Protein AF-A0A1M7MLN8-F1 (afdb_monomer_lite)

InterPro domains:
  IPR002611 IstB-like ATP-binding domain [PF01695] (27-86)

Structure (mmCIF, N/CA/C/O backbone):
data_AF-A0A1M7MLN8-F1
#
_entry.id   AF-A0A1M7MLN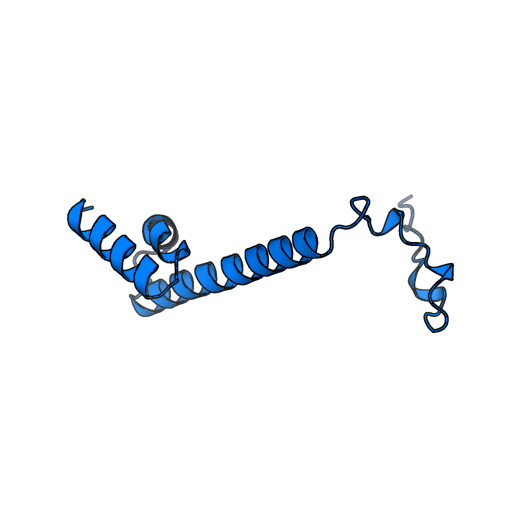8-F1
#
loop_
_atom_site.group_PDB
_atom_site.id
_atom_site.type_symbol
_atom_site.label_atom_id
_atom_site.label_alt_id
_atom_site.label_comp_id
_atom_site.label_asym_id
_atom_site.label_entity_id
_atom_site.label_seq_id
_atom_site.pdbx_PDB_ins_code
_atom_site.Cartn_x
_atom_site.Cartn_y
_atom_site.Cartn_z
_atom_site.occupancy
_atom_site.B_iso_or_equiv
_atom_site.auth_seq_id
_atom_site.auth_comp_id
_atom_site.auth_asym_id
_atom_site.auth_atom_id
_atom_site.pdbx_PDB_model_num
ATOM 1 N N . MET A 1 1 ? -12.754 12.414 6.562 1.00 58.84 1 MET A N 1
ATOM 2 C CA . MET A 1 1 ? -11.475 11.999 7.183 1.00 58.84 1 MET A CA 1
ATOM 3 C C . MET A 1 1 ? -10.612 13.226 7.399 1.00 58.84 1 MET A C 1
ATOM 5 O O . MET A 1 1 ? -10.543 14.053 6.498 1.00 58.84 1 MET A O 1
ATOM 9 N N . ASN A 1 2 ? -10.002 13.372 8.576 1.00 80.44 2 ASN A N 1
ATOM 10 C CA . ASN A 1 2 ? -9.217 14.561 8.909 1.00 80.44 2 ASN A CA 1
ATOM 11 C C . ASN A 1 2 ? -7.942 14.617 8.055 1.00 80.44 2 ASN A C 1
ATOM 13 O O . ASN A 1 2 ? -7.129 13.697 8.102 1.00 80.44 2 ASN A O 1
ATOM 17 N N . SER A 1 3 ? -7.762 15.705 7.299 1.00 87.38 3 SER A N 1
ATOM 18 C CA . SER A 1 3 ? -6.598 15.945 6.423 1.00 87.38 3 SER A CA 1
ATOM 19 C C . SER A 1 3 ? -5.257 15.702 7.138 1.00 87.38 3 SER A C 1
ATOM 21 O O . SER A 1 3 ? -4.357 15.068 6.593 1.00 87.38 3 SER A O 1
ATOM 23 N N . VAL A 1 4 ? -5.177 16.093 8.415 1.00 94.06 4 VAL A N 1
ATOM 24 C CA . VAL A 1 4 ? -3.996 15.900 9.269 1.00 94.06 4 VAL A CA 1
ATOM 25 C C . VAL A 1 4 ? -3.640 14.420 9.435 1.00 94.06 4 VAL A C 1
ATOM 27 O O . VAL A 1 4 ? -2.488 14.050 9.240 1.00 94.06 4 VAL A O 1
ATOM 30 N N . GLN A 1 5 ? -4.617 13.553 9.724 1.00 91.44 5 GLN A N 1
ATOM 31 C CA . GLN A 1 5 ? -4.372 12.118 9.932 1.00 91.44 5 GLN A CA 1
ATOM 32 C C . GLN A 1 5 ? -3.798 11.460 8.674 1.00 91.44 5 GLN A C 1
ATOM 34 O O . GLN A 1 5 ? -2.873 10.655 8.761 1.00 91.44 5 GLN A O 1
ATOM 39 N N . LYS A 1 6 ? -4.307 11.841 7.497 1.00 92.69 6 LYS A N 1
ATOM 40 C CA . LYS A 1 6 ? -3.837 11.311 6.214 1.00 92.69 6 LYS A CA 1
ATOM 41 C C . LYS A 1 6 ? -2.382 11.691 5.935 1.00 92.69 6 LYS A C 1
ATOM 43 O O . LYS A 1 6 ? -1.599 10.839 5.516 1.00 92.69 6 LYS A O 1
ATOM 48 N N . GLU A 1 7 ? -2.002 12.937 6.208 1.00 95.44 7 GLU A N 1
ATOM 49 C CA . GLU A 1 7 ? -0.611 13.381 6.055 1.00 95.44 7 GLU A CA 1
ATOM 50 C C . GLU A 1 7 ? 0.320 12.737 7.095 1.00 95.44 7 GLU A C 1
ATOM 52 O O . GLU A 1 7 ? 1.432 12.334 6.750 1.00 95.44 7 GLU A O 1
ATOM 57 N N . THR A 1 8 ? -0.136 12.539 8.336 1.00 95.75 8 THR A N 1
ATOM 58 C CA . THR A 1 8 ? 0.621 11.801 9.361 1.00 95.75 8 THR A CA 1
ATOM 59 C C . THR A 1 8 ? 0.881 10.354 8.939 1.00 95.75 8 THR A C 1
ATOM 61 O O . THR A 1 8 ? 2.023 9.894 8.989 1.00 95.75 8 THR A O 1
ATOM 64 N N . ILE A 1 9 ? -0.147 9.647 8.455 1.00 94.88 9 ILE A N 1
ATOM 65 C CA . ILE A 1 9 ? -0.006 8.277 7.937 1.00 94.88 9 ILE A CA 1
ATOM 66 C C . ILE A 1 9 ? 1.009 8.252 6.795 1.00 94.88 9 ILE A C 1
ATOM 68 O O . ILE A 1 9 ? 1.893 7.400 6.776 1.00 94.88 9 ILE A O 1
ATOM 72 N N . LYS A 1 10 ? 0.939 9.216 5.876 1.00 95.56 10 LYS A N 1
ATOM 73 C CA . LYS A 1 10 ? 1.855 9.310 4.738 1.00 95.56 10 LYS A CA 1
ATOM 74 C C . LYS A 1 10 ? 3.299 9.570 5.140 1.00 95.56 10 LYS A C 1
ATOM 76 O O . LYS A 1 10 ? 4.213 8.973 4.562 1.00 95.56 10 LYS A O 1
ATOM 81 N N . LEU A 1 11 ? 3.517 10.421 6.139 1.00 96.75 11 LEU A N 1
ATOM 82 C CA . LEU A 1 11 ? 4.836 10.658 6.712 1.00 96.75 11 LEU A CA 1
ATOM 83 C C . LEU A 1 11 ? 5.422 9.365 7.295 1.00 96.75 11 LEU A C 1
ATOM 85 O O . LEU A 1 11 ? 6.544 8.991 6.945 1.00 96.75 11 LEU A O 1
ATOM 89 N N . TYR A 1 12 ? 4.657 8.654 8.125 1.00 96.94 12 TYR A N 1
ATOM 90 C CA . TYR A 1 12 ? 5.113 7.406 8.742 1.00 96.94 12 TYR A CA 1
ATOM 91 C C . TYR A 1 12 ? 5.298 6.282 7.727 1.00 96.94 12 TYR A C 1
ATOM 93 O O . TYR A 1 12 ? 6.323 5.601 7.749 1.00 96.94 12 TYR A O 1
ATOM 101 N N . ALA A 1 13 ? 4.382 6.138 6.770 1.00 96.56 13 ALA A N 1
ATOM 102 C CA . ALA A 1 13 ? 4.500 5.178 5.679 1.00 96.56 13 ALA A CA 1
ATOM 103 C C . ALA A 1 13 ? 5.795 5.390 4.882 1.00 96.56 13 ALA A C 1
ATOM 105 O O . ALA A 1 13 ? 6.476 4.429 4.519 1.00 96.56 13 ALA A O 1
ATOM 106 N N . LYS A 1 14 ? 6.192 6.650 4.659 1.00 96.06 14 LYS A N 1
ATOM 107 C CA . LYS A 1 14 ? 7.468 6.987 4.017 1.00 96.06 14 LYS A CA 1
ATOM 108 C C . LYS A 1 14 ? 8.672 6.583 4.874 1.00 96.06 14 LYS A C 1
ATOM 110 O O . LYS A 1 14 ? 9.609 5.997 4.336 1.00 96.06 14 LYS A O 1
ATOM 115 N N . GLN A 1 15 ? 8.654 6.867 6.178 1.00 97.12 15 GLN A N 1
ATOM 116 C CA . GLN A 1 15 ? 9.747 6.517 7.100 1.00 97.12 15 GLN A CA 1
ATOM 117 C C . GLN A 1 15 ? 9.930 4.998 7.236 1.00 97.12 15 GLN A C 1
ATOM 119 O O . GLN A 1 15 ? 11.051 4.501 7.160 1.00 97.12 15 GLN A O 1
ATOM 124 N N . LEU A 1 16 ? 8.825 4.258 7.340 1.00 96.75 16 LEU A N 1
ATOM 125 C CA . LEU A 1 16 ? 8.795 2.793 7.408 1.00 96.75 16 LEU A CA 1
ATOM 126 C C . LEU A 1 16 ? 9.003 2.113 6.044 1.00 96.75 16 LEU A C 1
ATOM 128 O O . LEU A 1 16 ? 9.109 0.891 5.965 1.00 96.75 16 LEU A O 1
ATOM 132 N N . ARG A 1 17 ? 9.079 2.895 4.959 1.00 95.06 17 ARG A N 1
ATOM 133 C CA . ARG A 1 17 ? 9.192 2.415 3.574 1.00 95.06 17 ARG A CA 1
ATOM 134 C C . ARG A 1 17 ? 8.038 1.500 3.157 1.00 95.06 17 ARG A C 1
ATOM 136 O O . ARG A 1 17 ? 8.275 0.576 2.388 1.00 95.06 17 ARG A O 1
ATOM 143 N N . VAL A 1 18 ? 6.818 1.760 3.625 1.00 96.06 18 VAL A N 1
ATOM 144 C CA . VAL A 1 18 ? 5.578 1.043 3.266 1.00 96.06 18 VAL A CA 1
ATOM 145 C C . VAL A 1 18 ? 4.644 1.942 2.442 1.00 96.06 18 VAL A C 1
ATOM 147 O O . VAL A 1 18 ? 3.585 2.356 2.907 1.00 96.06 18 VAL A O 1
ATOM 150 N N . PRO A 1 19 ? 5.031 2.337 1.215 1.00 92.50 19 PRO A N 1
ATOM 151 C CA . PRO A 1 19 ? 4.325 3.373 0.461 1.00 92.50 19 PRO A CA 1
ATOM 152 C C . PRO A 1 19 ? 2.873 3.011 0.108 1.00 92.50 19 PRO A C 1
ATOM 154 O O . PRO A 1 19 ? 2.076 3.924 -0.126 1.00 92.50 19 PRO A O 1
ATOM 157 N N . THR A 1 20 ? 2.505 1.724 0.087 1.00 95.00 20 THR A N 1
ATOM 158 C CA . THR A 1 20 ? 1.141 1.274 -0.248 1.00 95.00 20 THR A CA 1
ATOM 159 C C . THR A 1 20 ? 0.157 1.550 0.883 1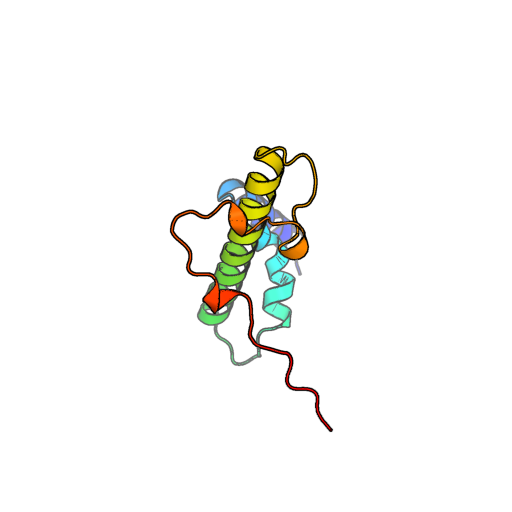.00 95.00 20 THR A C 1
ATOM 161 O O . THR A 1 20 ? -1.035 1.694 0.616 1.00 95.00 20 THR A O 1
ATOM 164 N N . PHE A 1 21 ? 0.637 1.738 2.120 1.00 95.25 21 PHE A N 1
ATOM 165 C CA . PHE A 1 21 ? -0.207 2.071 3.276 1.00 95.25 21 PHE A CA 1
ATOM 166 C C . PHE A 1 21 ? -0.955 3.397 3.087 1.00 95.25 21 PHE A C 1
ATOM 168 O O . PHE A 1 21 ? -2.013 3.589 3.671 1.00 95.25 21 PHE A O 1
ATOM 175 N N . ASN A 1 22 ? -0.486 4.280 2.199 1.00 94.19 22 ASN A N 1
ATOM 176 C CA . ASN A 1 22 ? -1.203 5.498 1.801 1.00 94.19 22 ASN A CA 1
ATOM 177 C C . ASN A 1 22 ? -2.585 5.231 1.182 1.00 94.19 22 ASN A C 1
ATOM 179 O O . ASN A 1 22 ? -3.414 6.136 1.114 1.00 94.19 22 ASN A O 1
ATOM 183 N N . ASN A 1 23 ? -2.828 4.002 0.723 1.00 92.88 23 ASN A N 1
ATOM 184 C CA . ASN A 1 23 ? -4.078 3.569 0.112 1.00 92.88 23 ASN A CA 1
ATOM 185 C C . ASN A 1 23 ? -5.013 2.849 1.101 1.00 92.88 23 ASN A C 1
ATOM 187 O O . ASN A 1 23 ? -5.926 2.156 0.652 1.00 92.88 23 ASN A O 1
ATOM 191 N N . TYR A 1 24 ? -4.819 3.019 2.416 1.00 93.50 24 TYR A N 1
ATOM 192 C CA . TYR A 1 24 ? -5.646 2.407 3.467 1.00 93.50 24 TYR A CA 1
ATOM 193 C C . TYR A 1 24 ? -7.152 2.689 3.301 1.00 93.50 24 TYR A C 1
ATOM 195 O O . TYR A 1 24 ? -7.979 1.846 3.636 1.00 93.50 24 TYR A O 1
ATOM 203 N N . ASP A 1 25 ? -7.508 3.831 2.700 1.00 92.44 25 ASP A N 1
ATOM 204 C CA . ASP A 1 25 ? -8.884 4.192 2.335 1.00 92.44 25 ASP A CA 1
ATOM 205 C C . ASP A 1 25 ? -9.570 3.104 1.492 1.00 92.44 25 ASP A C 1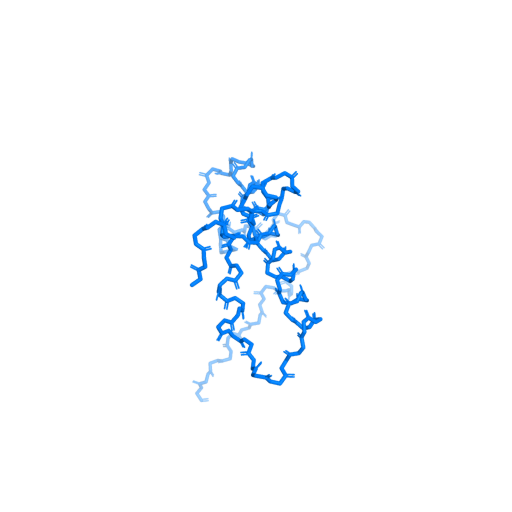
ATOM 207 O O . ASP A 1 25 ? -10.777 2.894 1.603 1.00 92.44 25 ASP A O 1
ATOM 211 N N . LYS A 1 26 ? -8.814 2.410 0.630 1.00 92.38 26 LYS A N 1
ATOM 212 C CA . LYS A 1 26 ? -9.341 1.308 -0.182 1.00 92.38 26 LYS A CA 1
ATOM 213 C C . LYS A 1 26 ? -9.667 0.109 0.694 1.00 92.38 26 LYS A C 1
ATOM 215 O O . LYS A 1 26 ? -10.732 -0.458 0.520 1.00 92.38 26 LYS A O 1
ATOM 220 N N . VAL A 1 27 ? -8.798 -0.231 1.642 1.00 92.50 27 VAL A N 1
ATOM 221 C CA . VAL A 1 27 ? -9.001 -1.353 2.569 1.00 92.50 27 VAL A CA 1
ATOM 222 C C . VAL A 1 27 ? -10.257 -1.120 3.410 1.00 92.50 27 VAL A C 1
ATOM 224 O O . VAL A 1 27 ? -11.128 -1.978 3.438 1.00 92.50 27 VAL A O 1
ATOM 227 N N . ILE A 1 28 ? -10.430 0.086 3.964 1.00 91.44 28 ILE A N 1
ATOM 228 C CA . ILE A 1 28 ? -11.624 0.453 4.751 1.00 91.44 28 ILE A CA 1
ATOM 229 C C . ILE A 1 28 ? -12.923 0.259 3.957 1.00 91.44 28 ILE A C 1
ATOM 231 O O . ILE A 1 28 ? -13.916 -0.181 4.517 1.00 91.44 28 ILE A O 1
ATOM 235 N N . ARG A 1 29 ? -12.931 0.563 2.652 1.00 91.62 29 ARG A N 1
ATOM 236 C CA . ARG A 1 29 ? -14.128 0.391 1.805 1.00 91.62 29 ARG A CA 1
ATOM 237 C C . ARG A 1 29 ? -14.492 -1.068 1.530 1.00 91.62 29 ARG A C 1
ATOM 239 O O . ARG A 1 29 ? -15.625 -1.314 1.140 1.00 91.62 29 ARG A O 1
ATOM 246 N N . HIS A 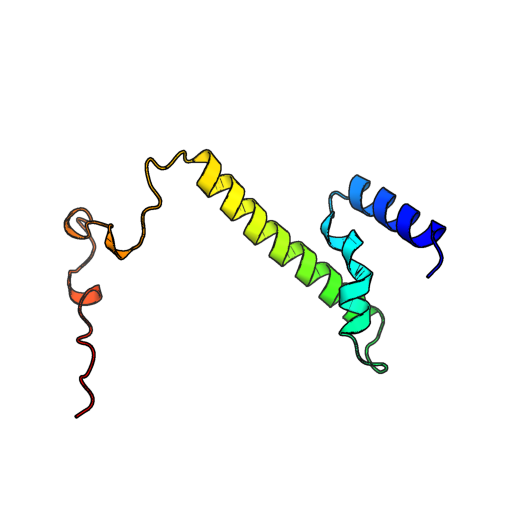1 30 ? -13.536 -1.989 1.642 1.00 89.00 30 HIS A N 1
ATOM 247 C CA . HIS A 1 30 ? -13.757 -3.415 1.381 1.00 89.00 30 HIS A CA 1
ATOM 248 C C . HIS A 1 30 ? -14.044 -4.210 2.660 1.00 89.00 30 HIS A C 1
ATOM 250 O O . HIS A 1 30 ? -14.471 -5.355 2.553 1.00 89.00 30 HIS A O 1
ATOM 256 N N . LEU A 1 31 ? -13.811 -3.629 3.842 1.00 89.38 31 LEU A N 1
ATOM 257 C CA . LEU A 1 31 ? -14.139 -4.266 5.114 1.00 89.38 31 LEU A CA 1
ATOM 258 C C . LEU A 1 31 ? -15.633 -4.155 5.427 1.00 89.38 31 LEU A C 1
ATOM 260 O O . LEU A 1 31 ? -16.270 -3.132 5.163 1.00 89.38 31 LEU A O 1
ATOM 264 N N . SER A 1 32 ? -16.163 -5.211 6.033 1.00 87.62 32 SER A N 1
ATOM 265 C CA . SER A 1 32 ? -17.516 -5.256 6.583 1.00 87.62 32 SER A CA 1
ATOM 266 C C . SER A 1 32 ? -17.563 -4.564 7.946 1.00 87.62 32 SER A C 1
ATOM 268 O O . SER A 1 32 ? -16.542 -4.400 8.611 1.00 87.62 32 SER A O 1
ATOM 270 N N . ALA A 1 33 ? -18.758 -4.179 8.399 1.00 81.69 33 ALA A N 1
ATOM 271 C CA . ALA A 1 33 ? -18.931 -3.561 9.718 1.00 81.69 33 ALA A CA 1
ATOM 272 C C . ALA A 1 33 ? -18.554 -4.500 10.885 1.00 81.69 33 ALA A C 1
ATOM 274 O O . ALA A 1 33 ? -18.204 -4.017 11.959 1.00 81.69 33 ALA A O 1
ATOM 275 N N . ASP A 1 34 ? -18.600 -5.814 10.650 1.00 86.94 34 ASP A N 1
ATOM 276 C CA . ASP A 1 34 ? -18.254 -6.850 11.629 1.00 86.94 34 ASP A CA 1
ATOM 277 C C . ASP A 1 34 ? -16.747 -7.166 11.671 1.00 86.94 34 ASP A C 1
ATOM 279 O O . ASP A 1 34 ? -16.284 -7.869 12.571 1.00 86.94 34 ASP A O 1
ATOM 283 N N . ASP A 1 35 ? -15.961 -6.654 10.717 1.00 87.31 35 ASP A N 1
ATOM 284 C CA . ASP A 1 35 ? -14.524 -6.908 10.664 1.00 87.31 35 ASP A CA 1
ATOM 285 C C . ASP A 1 35 ? -13.788 -6.067 11.717 1.00 87.31 35 ASP A C 1
ATOM 287 O O . ASP A 1 35 ? -13.843 -4.835 11.735 1.00 87.31 35 ASP A O 1
ATOM 291 N N . GLY A 1 36 ? -13.051 -6.741 12.601 1.00 92.31 36 GLY A N 1
ATOM 292 C CA . GLY A 1 36 ? -12.252 -6.086 13.634 1.00 92.31 36 GLY A CA 1
ATOM 293 C C . GLY A 1 36 ? -11.006 -5.368 13.095 1.00 92.31 36 GLY A C 1
ATOM 294 O O . GLY A 1 36 ? -10.574 -5.545 11.953 1.00 92.31 36 GLY A O 1
ATOM 295 N N . TYR A 1 37 ? -10.346 -4.601 13.969 1.00 92.75 37 TYR A N 1
ATOM 296 C CA . TYR A 1 37 ? -9.095 -3.901 13.639 1.00 92.75 37 TYR A CA 1
ATOM 297 C C . TYR A 1 37 ? -7.954 -4.842 13.217 1.00 92.75 37 TYR A C 1
ATOM 299 O O . TYR A 1 37 ? -7.086 -4.450 12.436 1.00 92.75 37 TYR A O 1
ATOM 307 N N . GLU A 1 38 ? -7.959 -6.084 13.702 1.00 94.19 38 GLU A N 1
ATOM 308 C CA . GLU A 1 38 ? -6.998 -7.117 13.305 1.00 94.19 38 GLU A CA 1
ATOM 309 C C . GLU A 1 38 ? -7.146 -7.470 11.823 1.00 94.19 38 GLU A C 1
ATOM 311 O O . GLU A 1 38 ? -6.158 -7.494 11.089 1.00 94.19 38 GLU A O 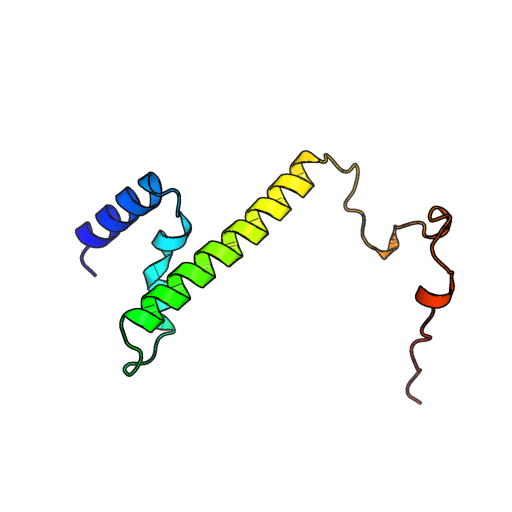1
ATOM 316 N N . GLN A 1 39 ? -8.385 -7.649 11.357 1.00 94.06 39 GLN A N 1
ATOM 317 C CA . GLN A 1 39 ? -8.683 -7.950 9.959 1.00 94.06 39 GLN A CA 1
ATOM 318 C C . GLN A 1 39 ? -8.291 -6.783 9.045 1.00 94.06 39 GLN A C 1
ATOM 320 O O . GLN A 1 39 ? -7.686 -6.989 7.992 1.00 94.06 39 GLN A O 1
ATOM 325 N N . PHE A 1 40 ? -8.542 -5.547 9.487 1.00 94.38 40 PHE A N 1
ATOM 326 C CA . PHE A 1 40 ? -8.077 -4.346 8.790 1.00 94.38 40 PHE A CA 1
ATOM 327 C C . PHE A 1 40 ? -6.554 -4.346 8.611 1.00 94.38 40 PHE A C 1
ATOM 329 O O . PHE A 1 40 ? -6.053 -4.116 7.507 1.00 94.38 40 PHE A O 1
ATOM 336 N N . LEU A 1 41 ? -5.813 -4.615 9.691 1.00 95.00 41 LEU A N 1
ATOM 337 C CA . LEU A 1 41 ? -4.354 -4.623 9.657 1.00 95.00 41 LEU A CA 1
ATOM 338 C C . LEU A 1 41 ? -3.821 -5.735 8.744 1.00 95.00 41 LEU A C 1
ATOM 340 O O . LEU A 1 41 ? -2.896 -5.491 7.967 1.00 95.00 41 LEU A O 1
ATOM 344 N N . ILE A 1 42 ? -4.429 -6.925 8.789 1.00 95.62 42 ILE A N 1
ATOM 345 C CA . ILE A 1 42 ? -4.079 -8.058 7.924 1.00 95.62 42 ILE A CA 1
ATOM 346 C C . ILE A 1 42 ? -4.237 -7.683 6.449 1.00 95.62 42 ILE A C 1
ATOM 348 O O . ILE A 1 42 ? -3.302 -7.876 5.670 1.00 95.62 42 ILE A O 1
ATOM 352 N N . GLU A 1 43 ? -5.380 -7.120 6.054 1.00 95.00 43 GLU A N 1
ATOM 353 C CA . GLU A 1 43 ? -5.622 -6.748 4.656 1.00 95.00 43 GLU A CA 1
ATOM 354 C C . GLU A 1 43 ? -4.693 -5.623 4.182 1.00 95.00 43 GLU A C 1
ATOM 356 O O . GLU A 1 43 ? -4.145 -5.683 3.076 1.00 95.00 43 GLU A O 1
ATOM 361 N N . LEU A 1 44 ? -4.406 -4.647 5.047 1.00 95.56 44 LEU A N 1
ATOM 362 C CA . LEU A 1 44 ? -3.446 -3.587 4.744 1.00 95.56 44 LEU A CA 1
ATOM 363 C C . LEU A 1 44 ? -2.029 -4.142 4.511 1.00 95.56 44 LEU A C 1
ATOM 365 O O . LEU A 1 44 ? -1.349 -3.751 3.556 1.00 95.56 44 LEU A O 1
ATOM 369 N N . MET A 1 45 ? -1.588 -5.087 5.348 1.00 96.00 45 MET A N 1
ATOM 370 C CA . MET A 1 45 ? -0.284 -5.740 5.206 1.00 96.00 45 MET A CA 1
ATOM 371 C C . MET A 1 45 ? -0.218 -6.636 3.964 1.00 96.00 45 MET A C 1
ATOM 373 O O . MET A 1 45 ? 0.784 -6.602 3.244 1.00 96.00 45 MET A O 1
ATOM 377 N N . LYS A 1 46 ? -1.280 -7.399 3.667 1.00 95.81 46 LYS A N 1
ATOM 378 C CA . LYS A 1 46 ? -1.373 -8.216 2.446 1.00 95.81 46 LYS A CA 1
ATOM 379 C C . LYS A 1 46 ? -1.221 -7.364 1.190 1.00 95.81 46 LYS A C 1
ATOM 381 O O . LYS A 1 46 ? -0.457 -7.731 0.295 1.00 95.81 46 LYS A O 1
ATOM 386 N N . GLN A 1 47 ? -1.894 -6.215 1.134 1.00 95.56 47 GLN A N 1
ATOM 387 C CA . GLN A 1 47 ? -1.818 -5.314 -0.013 1.00 95.56 47 GLN A CA 1
ATOM 388 C C . GLN A 1 47 ? -0.387 -4.797 -0.247 1.00 95.56 47 GLN A C 1
ATOM 390 O O . GLN A 1 47 ? 0.099 -4.804 -1.378 1.00 95.56 47 GLN A O 1
ATOM 395 N N . GLU A 1 48 ? 0.316 -4.387 0.811 1.00 95.88 48 GLU A N 1
ATOM 396 C CA . GLU A 1 48 ? 1.714 -3.942 0.718 1.00 95.88 48 GLU A CA 1
ATOM 397 C C . GLU A 1 48 ? 2.649 -5.067 0.248 1.00 95.88 48 GLU A C 1
ATOM 399 O O . GLU A 1 48 ? 3.520 -4.834 -0.594 1.00 95.88 48 GLU A O 1
ATOM 404 N N . LEU A 1 49 ? 2.467 -6.294 0.750 1.00 95.81 49 LEU A N 1
ATOM 405 C CA . LEU A 1 49 ? 3.259 -7.451 0.321 1.00 95.81 49 LEU A CA 1
ATOM 406 C C . LEU A 1 49 ? 3.061 -7.757 -1.170 1.00 95.81 49 LEU A C 1
ATOM 408 O O . LEU A 1 49 ? 4.041 -7.985 -1.889 1.00 95.81 49 LEU A O 1
ATOM 412 N N . ALA A 1 50 ? 1.815 -7.718 -1.647 1.00 95.31 50 ALA A N 1
ATOM 413 C CA . ALA A 1 50 ? 1.494 -7.941 -3.053 1.00 95.31 50 ALA A CA 1
ATOM 414 C C . ALA A 1 50 ? 2.156 -6.885 -3.957 1.00 95.31 50 ALA A C 1
ATOM 416 O O . ALA A 1 50 ? 2.845 -7.232 -4.922 1.00 95.31 50 ALA A O 1
ATOM 417 N N . GLU A 1 51 ? 2.034 -5.602 -3.605 1.00 94.31 51 GLU A N 1
ATOM 418 C CA . GLU A 1 51 ? 2.587 -4.499 -4.399 1.00 94.31 51 GLU A CA 1
ATOM 419 C C . GLU A 1 51 ? 4.125 -4.532 -4.446 1.00 94.31 51 GLU A C 1
ATOM 421 O O . GLU A 1 51 ? 4.737 -4.273 -5.492 1.00 94.31 51 GLU A O 1
ATOM 426 N N . ARG A 1 52 ? 4.777 -4.932 -3.342 1.00 93.75 52 ARG A N 1
ATOM 427 C CA . ARG A 1 52 ? 6.2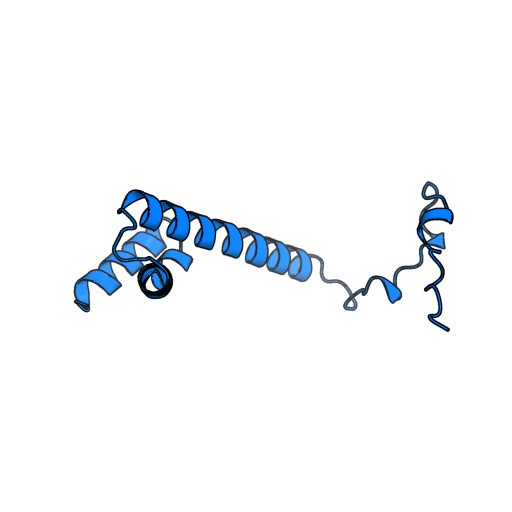33 -5.155 -3.307 1.00 93.75 52 ARG A CA 1
ATOM 428 C C . ARG A 1 52 ? 6.676 -6.256 -4.253 1.00 93.75 52 ARG A C 1
ATOM 430 O O . ARG A 1 52 ? 7.683 -6.081 -4.942 1.00 93.75 52 ARG A O 1
ATOM 437 N N . SER A 1 53 ? 5.948 -7.370 -4.293 1.00 91.19 53 SER A N 1
ATOM 438 C CA . SER A 1 53 ? 6.257 -8.477 -5.201 1.00 91.19 53 SER A CA 1
ATOM 439 C C . SER A 1 53 ? 6.189 -8.012 -6.657 1.00 91.19 53 SER A C 1
ATOM 441 O O . SER A 1 53 ? 7.158 -8.167 -7.405 1.00 91.19 53 SER A O 1
ATOM 443 N N . VAL A 1 54 ? 5.098 -7.340 -7.037 1.00 91.56 54 VAL A N 1
ATOM 444 C CA . VAL A 1 54 ? 4.888 -6.822 -8.398 1.00 91.56 54 VAL A CA 1
ATOM 445 C C . VAL A 1 54 ? 5.958 -5.798 -8.779 1.00 91.56 54 VAL A C 1
ATOM 447 O O . VAL A 1 54 ? 6.564 -5.888 -9.850 1.00 91.56 54 VAL A O 1
ATOM 450 N N . THR A 1 55 ? 6.243 -4.836 -7.901 1.00 90.44 55 THR A N 1
ATOM 451 C CA . THR A 1 55 ? 7.247 -3.794 -8.160 1.00 90.44 55 THR A CA 1
ATOM 452 C C . THR A 1 55 ? 8.655 -4.380 -8.252 1.00 90.44 55 THR A C 1
ATOM 454 O O . THR A 1 55 ? 9.433 -4.004 -9.133 1.00 90.44 55 THR A O 1
ATOM 457 N N . GLY A 1 56 ? 8.983 -5.342 -7.386 1.00 89.56 56 GLY A N 1
ATOM 458 C CA . GLY A 1 56 ? 10.253 -6.060 -7.415 1.00 89.56 56 GLY A CA 1
ATOM 459 C C . GLY A 1 56 ? 10.456 -6.817 -8.726 1.00 89.56 56 GLY A C 1
ATOM 460 O O . GLY A 1 56 ? 11.520 -6.703 -9.341 1.00 89.56 56 GLY A O 1
ATOM 461 N N . GLN A 1 57 ? 9.427 -7.525 -9.193 1.00 88.62 57 GLN A N 1
ATOM 462 C CA . GLN A 1 57 ? 9.439 -8.210 -10.487 1.00 88.62 57 GLN A CA 1
ATOM 463 C C . GLN A 1 57 ? 9.628 -7.225 -11.645 1.00 88.62 57 GLN A C 1
ATOM 465 O O . GLN A 1 57 ? 10.573 -7.377 -12.420 1.00 88.62 57 GLN A O 1
ATOM 470 N N . LYS A 1 58 ? 8.822 -6.156 -11.712 1.00 88.81 58 LYS A N 1
ATOM 471 C CA . LYS A 1 58 ? 8.949 -5.105 -12.739 1.00 88.81 58 LYS A CA 1
ATOM 472 C C . LYS A 1 58 ? 10.355 -4.499 -12.772 1.00 88.81 58 LYS A C 1
ATOM 474 O O . LYS A 1 58 ? 10.929 -4.325 -13.847 1.00 88.81 58 LYS A O 1
ATOM 479 N N . ARG A 1 59 ? 10.944 -4.217 -11.603 1.00 89.12 59 ARG A N 1
ATOM 480 C CA . ARG A 1 59 ? 12.306 -3.673 -11.497 1.00 89.12 59 ARG A CA 1
ATOM 481 C C . ARG A 1 59 ? 13.351 -4.650 -12.032 1.00 89.12 59 ARG A C 1
ATOM 483 O O . ARG A 1 59 ? 14.244 -4.222 -12.756 1.00 89.12 59 ARG A O 1
ATOM 490 N N . ARG A 1 60 ? 13.241 -5.941 -11.700 1.00 90.06 60 ARG A N 1
ATOM 491 C CA . ARG A 1 60 ? 14.155 -6.991 -12.185 1.00 90.06 60 ARG A CA 1
ATOM 492 C C . ARG A 1 60 ? 14.066 -7.163 -13.700 1.00 90.06 60 ARG A C 1
ATOM 494 O O . ARG A 1 60 ? 15.101 -7.189 -14.353 1.00 90.06 60 ARG A O 1
ATOM 501 N N . ILE A 1 61 ? 12.852 -7.200 -14.250 1.00 86.06 61 ILE A N 1
ATOM 502 C CA . ILE A 1 61 ? 12.619 -7.290 -15.699 1.00 86.06 61 ILE A CA 1
ATOM 503 C C . ILE A 1 61 ? 13.244 -6.087 -16.415 1.00 86.06 61 ILE A C 1
ATOM 505 O O . ILE A 1 61 ? 14.000 -6.259 -17.367 1.00 86.06 61 ILE A O 1
ATOM 509 N N . LYS A 1 62 ? 13.002 -4.866 -15.918 1.00 84.50 62 LYS A N 1
ATOM 510 C CA . LYS A 1 62 ? 13.583 -3.642 -16.493 1.00 84.50 62 LYS A CA 1
ATOM 511 C C . LYS A 1 62 ? 15.114 -3.624 -16.401 1.00 84.50 62 LYS A C 1
ATOM 513 O O . LYS A 1 62 ? 15.779 -3.206 -17.345 1.00 84.50 62 LYS A O 1
ATOM 518 N N . ALA A 1 63 ? 15.675 -4.069 -15.276 1.00 88.44 63 ALA A N 1
ATOM 519 C CA . ALA A 1 63 ? 17.121 -4.108 -15.061 1.00 88.44 63 ALA A CA 1
ATOM 520 C C . ALA A 1 63 ? 17.835 -5.123 -15.968 1.00 88.44 63 ALA A C 1
ATOM 522 O O . ALA A 1 63 ? 18.983 -4.895 -16.335 1.00 88.44 63 ALA A O 1
ATOM 523 N N . ALA A 1 64 ? 17.154 -6.201 -16.362 1.00 86.62 64 ALA A N 1
ATOM 524 C CA . ALA A 1 64 ? 17.705 -7.220 -17.248 1.00 86.62 64 ALA A CA 1
ATOM 525 C C . ALA A 1 64 ? 17.903 -6.745 -18.703 1.00 86.62 64 ALA A C 1
ATOM 527 O O . ALA A 1 64 ? 18.568 -7.442 -19.464 1.00 86.62 64 ALA A O 1
ATOM 528 N N . LYS A 1 65 ? 17.368 -5.569 -19.087 1.00 80.12 65 LYS A N 1
ATOM 529 C CA . LYS A 1 65 ? 17.516 -4.962 -20.428 1.00 80.12 65 LYS A CA 1
ATOM 530 C C . LYS A 1 65 ? 17.246 -5.955 -21.569 1.00 80.12 65 LYS A C 1
ATOM 532 O O . LYS A 1 65 ? 18.012 -6.028 -22.528 1.00 80.12 65 LYS A O 1
ATOM 537 N N . PHE A 1 66 ? 16.174 -6.738 -21.451 1.00 72.44 66 PHE A N 1
ATOM 538 C CA . PHE A 1 66 ? 15.807 -7.684 -22.501 1.00 72.44 66 PHE A CA 1
ATOM 539 C C . PHE A 1 66 ? 15.598 -6.940 -23.841 1.00 72.44 66 PHE A C 1
ATOM 541 O O . PHE A 1 66 ? 14.887 -5.934 -23.846 1.00 72.44 66 PHE A O 1
ATOM 548 N N . PRO A 1 67 ? 16.210 -7.395 -24.957 1.00 69.38 67 PRO A N 1
ATOM 549 C CA . PRO A 1 67 ? 16.135 -6.720 -26.262 1.00 69.38 67 PRO A CA 1
ATOM 550 C C . PRO A 1 67 ? 14.713 -6.583 -26.829 1.00 69.38 67 PRO A C 1
ATOM 552 O O . PRO A 1 67 ? 14.438 -5.660 -27.588 1.00 69.38 67 PRO A O 1
ATOM 555 N N . SER A 1 68 ? 13.812 -7.485 -26.439 1.00 63.84 68 SER A N 1
ATOM 556 C CA . SER A 1 68 ? 12.382 -7.488 -26.755 1.00 63.84 68 SER A CA 1
ATOM 557 C C . SER A 1 68 ? 11.596 -8.085 -25.579 1.00 63.84 68 SER A C 1
ATOM 559 O O . SER A 1 68 ? 12.172 -8.751 -24.708 1.00 63.84 68 SER A O 1
ATOM 561 N N . MET A 1 69 ? 10.278 -7.848 -25.528 1.00 61.97 69 MET A N 1
ATOM 562 C CA . MET A 1 69 ? 9.393 -8.620 -24.648 1.00 61.97 69 MET A CA 1
ATOM 563 C C . MET A 1 69 ? 9.369 -10.063 -25.150 1.00 61.97 69 MET A C 1
ATOM 565 O O . MET A 1 69 ? 8.615 -10.374 -26.060 1.00 61.97 69 MET A O 1
ATOM 569 N N . LYS A 1 70 ? 10.182 -10.939 -24.553 1.00 61.72 70 LYS A N 1
ATOM 570 C CA . LYS A 1 70 ? 10.092 -12.375 -24.823 1.00 61.72 70 LYS A CA 1
ATOM 571 C C . LYS A 1 70 ? 8.773 -12.901 -24.267 1.00 61.72 70 LYS A C 1
ATOM 573 O O . LYS A 1 70 ? 8.635 -13.050 -23.050 1.00 61.72 70 LYS A O 1
ATOM 578 N N . THR A 1 71 ? 7.805 -13.150 -25.139 1.00 69.19 71 THR A N 1
ATOM 579 C CA . THR A 1 71 ? 6.641 -13.978 -24.811 1.00 69.19 71 THR A CA 1
ATOM 580 C C . THR A 1 71 ? 7.067 -15.446 -24.812 1.00 69.19 71 THR A C 1
ATOM 582 O O . THR A 1 71 ? 8.090 -15.806 -25.398 1.00 69.19 71 THR A O 1
ATOM 585 N N . LEU A 1 72 ? 6.314 -16.309 -24.125 1.00 64.88 72 LEU A N 1
ATOM 586 C CA . LEU A 1 72 ? 6.590 -17.750 -24.134 1.00 64.88 72 LEU A CA 1
ATOM 587 C C . LEU A 1 72 ? 6.566 -18.318 -25.567 1.00 64.88 72 LEU A C 1
ATOM 589 O O . LEU A 1 72 ? 7.317 -19.240 -25.861 1.00 64.88 72 LEU A O 1
ATOM 593 N N . ASP A 1 73 ? 5.774 -17.708 -26.452 1.00 65.81 73 ASP A N 1
ATOM 594 C CA . ASP A 1 73 ? 5.646 -18.085 -27.864 1.00 65.81 73 ASP A CA 1
ATOM 595 C C . ASP A 1 73 ? 6.936 -17.860 -28.676 1.00 65.81 73 ASP A C 1
ATOM 597 O O . ASP A 1 73 ? 7.177 -18.560 -29.654 1.00 65.81 73 ASP A O 1
ATOM 601 N N . GLU A 1 74 ? 7.791 -16.913 -28.272 1.00 65.19 74 GLU A N 1
ATOM 602 C CA . GLU A 1 74 ? 9.087 -16.639 -28.918 1.00 65.19 74 GLU A CA 1
ATOM 603 C C . GLU A 1 74 ? 10.242 -17.459 -28.313 1.00 65.19 74 GLU A C 1
ATOM 605 O O . GLU A 1 74 ? 11.402 -17.326 -28.721 1.00 65.19 74 GLU A O 1
ATOM 610 N N . PHE A 1 75 ? 9.968 -18.270 -27.287 1.00 68.56 75 PHE A N 1
ATOM 611 C CA . PHE A 1 75 ? 10.995 -19.042 -26.606 1.00 68.56 75 PHE A CA 1
ATOM 612 C C . PHE A 1 75 ? 11.305 -20.335 -27.369 1.00 68.56 75 PHE A C 1
ATOM 614 O O . PHE A 1 75 ? 10.503 -21.264 -27.423 1.00 68.56 75 PHE A O 1
ATOM 621 N N . ASP A 1 76 ? 12.514 -20.410 -27.919 1.00 69.56 76 ASP A N 1
ATOM 622 C CA . ASP A 1 76 ? 13.012 -21.596 -28.608 1.00 69.56 76 ASP A CA 1
ATOM 623 C C . ASP A 1 76 ? 13.352 -22.726 -27.616 1.00 69.56 76 ASP A C 1
ATOM 625 O O . ASP A 1 76 ? 14.440 -22.776 -27.031 1.00 69.56 76 ASP A O 1
ATOM 629 N N . MET A 1 77 ? 12.390 -23.633 -27.426 1.00 69.81 77 MET A N 1
ATOM 630 C CA . MET A 1 77 ? 12.487 -24.797 -26.536 1.00 69.81 77 MET A CA 1
ATOM 631 C C . MET A 1 77 ? 13.576 -25.792 -26.958 1.00 69.81 77 MET A C 1
ATOM 633 O O . MET A 1 77 ? 14.017 -26.582 -26.126 1.00 69.81 77 MET A O 1
ATOM 637 N N . THR A 1 78 ? 14.064 -25.730 -28.205 1.00 71.56 78 THR A N 1
ATOM 638 C CA . THR A 1 78 ? 15.143 -26.610 -28.688 1.00 71.56 78 THR A CA 1
ATOM 639 C C . THR A 1 78 ? 16.475 -26.355 -27.977 1.00 71.56 78 THR A C 1
ATOM 641 O O . THR A 1 78 ? 17.354 -27.212 -27.965 1.00 71.56 78 THR A O 1
ATOM 644 N N . ARG A 1 79 ? 16.618 -25.196 -27.318 1.00 70.31 79 ARG A N 1
ATOM 645 C CA . ARG A 1 79 ? 17.819 -24.794 -26.569 1.00 70.31 79 ARG A CA 1
ATOM 646 C C . ARG A 1 79 ? 17.893 -25.375 -25.153 1.00 70.31 79 ARG A C 1
ATOM 648 O O . ARG A 1 79 ? 18.844 -25.080 -24.430 1.00 70.31 79 ARG A O 1
ATOM 655 N N . LEU A 1 80 ? 16.890 -26.141 -24.723 1.00 74.44 80 LEU A N 1
ATOM 656 C CA . LEU A 1 80 ? 16.847 -26.770 -23.405 1.00 74.44 80 LEU A CA 1
ATOM 657 C C . LEU A 1 80 ? 17.304 -28.232 -23.497 1.00 74.44 80 LEU A C 1
ATOM 659 O O . LEU A 1 80 ? 16.498 -29.132 -23.695 1.00 74.44 80 LEU A O 1
ATOM 663 N N . GLU A 1 81 ? 18.598 -28.472 -23.279 1.00 70.44 81 GLU A N 1
ATOM 664 C CA . GLU A 1 81 ? 19.228 -29.804 -23.388 1.00 70.44 81 GLU A CA 1
ATOM 665 C C . GLU A 1 81 ? 18.640 -30.868 -22.437 1.00 70.44 81 GLU A C 1
ATOM 667 O O . GLU A 1 81 ? 18.770 -32.061 -22.691 1.00 70.44 81 GLU A O 1
ATOM 672 N N . ASN A 1 82 ? 17.962 -30.452 -21.359 1.00 72.25 82 ASN A N 1
ATOM 673 C CA . ASN A 1 82 ? 17.451 -31.342 -20.306 1.00 72.25 82 ASN A CA 1
ATOM 674 C C . ASN A 1 82 ? 15.920 -31.324 -20.151 1.00 72.25 82 ASN A C 1
ATOM 676 O O . ASN A 1 82 ? 15.400 -31.807 -19.145 1.00 72.25 82 ASN A O 1
ATOM 680 N N . VAL A 1 83 ? 15.180 -30.740 -21.100 1.00 65.56 83 VAL A N 1
ATOM 681 C CA . VAL A 1 83 ? 13.711 -30.689 -21.038 1.00 65.56 83 VAL A CA 1
ATOM 682 C C . VAL A 1 83 ? 13.132 -31.601 -22.111 1.00 65.56 83 VAL A C 1
ATOM 684 O O . VAL A 1 83 ? 13.339 -31.391 -23.300 1.00 65.56 83 VAL A O 1
ATOM 687 N N . SER A 1 84 ? 12.401 -32.639 -21.696 1.00 61.88 84 SER A N 1
ATOM 688 C CA . SER A 1 84 ? 11.759 -33.557 -22.636 1.00 61.88 84 SER A CA 1
ATOM 689 C C . SER A 1 84 ? 10.624 -32.861 -23.393 1.00 61.88 84 SER A C 1
ATOM 691 O O . SER A 1 84 ? 9.742 -32.263 -22.774 1.00 61.88 84 SER A O 1
ATOM 693 N N . GLU A 1 85 ? 10.589 -33.045 -24.711 1.00 55.84 85 GLU A N 1
ATOM 694 C CA . GLU A 1 85 ? 9.621 -32.486 -25.674 1.00 55.84 85 GLU A CA 1
ATOM 695 C C . GLU A 1 85 ? 8.136 -32.707 -25.302 1.00 55.84 85 GLU A C 1
ATOM 697 O O . GLU A 1 85 ? 7.253 -31.944 -25.692 1.00 55.84 85 GLU A O 1
ATOM 702 N N . LYS A 1 86 ? 7.846 -33.704 -24.455 1.00 55.09 86 LYS A N 1
ATOM 703 C CA . LYS A 1 86 ? 6.491 -34.088 -24.019 1.00 55.09 86 LYS A CA 1
ATOM 704 C C . LYS A 1 86 ? 5.730 -33.036 -23.198 1.00 55.09 86 LYS A C 1
ATOM 706 O O . LYS A 1 86 ? 4.541 -33.223 -22.964 1.00 55.09 86 LYS A O 1
ATOM 711 N N . ILE A 1 87 ? 6.364 -31.946 -22.766 1.00 55.59 87 ILE A N 1
ATOM 712 C CA . ILE A 1 87 ? 5.675 -30.854 -22.050 1.00 55.59 87 ILE A CA 1
ATOM 713 C C . ILE A 1 87 ? 4.981 -29.885 -23.035 1.00 55.59 87 ILE A C 1
ATOM 715 O O . ILE A 1 87 ? 4.030 -29.206 -22.658 1.00 55.59 87 ILE A O 1
ATOM 719 N N . ALA A 1 88 ? 5.400 -29.847 -24.307 1.00 48.12 88 ALA A N 1
ATOM 720 C CA . ALA A 1 88 ? 4.981 -28.824 -25.271 1.00 48.12 88 ALA A CA 1
ATOM 721 C C . ALA A 1 88 ? 3.702 -29.147 -26.070 1.00 48.12 88 ALA A C 1
ATOM 723 O O . ALA A 1 88 ? 3.206 -28.284 -26.789 1.00 48.12 88 ALA A O 1
ATOM 724 N N . CYS A 1 89 ? 3.148 -30.359 -25.967 1.00 43.53 89 CYS A N 1
ATOM 725 C CA . CYS A 1 89 ? 2.056 -30.788 -26.841 1.00 43.53 89 CYS A CA 1
ATOM 726 C C . CYS A 1 89 ? 0.928 -31.468 -26.052 1.00 43.53 89 CYS A C 1
ATOM 728 O O . CYS A 1 89 ? 0.792 -32.688 -26.059 1.00 43.53 89 CYS A O 1
ATOM 730 N N . TYR A 1 90 ? 0.090 -30.672 -25.381 1.00 42.19 90 TYR A N 1
ATOM 731 C CA . TYR A 1 90 ? -1.310 -31.064 -25.219 1.00 42.19 90 TYR A CA 1
ATOM 732 C C . TYR A 1 90 ? -2.059 -30.540 -26.446 1.00 42.19 90 TYR A C 1
ATOM 734 O O . TYR A 1 90 ? -2.207 -29.321 -26.583 1.00 42.19 90 TYR A O 1
ATOM 742 N N . PRO A 1 91 ? -2.503 -31.411 -27.369 1.00 48.19 91 PRO A N 1
ATOM 743 C CA . PRO A 1 91 ? -3.335 -30.965 -28.467 1.00 48.19 91 PRO A CA 1
ATOM 744 C C . PRO A 1 91 ? -4.612 -30.383 -27.868 1.00 48.19 91 PRO A C 1
ATOM 746 O O . PRO A 1 91 ? -5.284 -31.016 -27.053 1.00 48.19 91 PRO A O 1
ATOM 749 N N . ARG A 1 92 ? -4.921 -29.145 -28.261 1.00 50.91 92 ARG A N 1
ATOM 750 C CA . ARG A 1 92 ? -6.220 -28.515 -28.035 1.00 50.91 92 ARG A CA 1
ATOM 751 C C . ARG A 1 92 ? -7.272 -29.515 -28.507 1.00 50.91 92 ARG A C 1
ATOM 753 O O . ARG A 1 92 ? -7.378 -29.757 -29.706 1.00 50.91 92 ARG A O 1
ATOM 760 N N . GLN A 1 93 ? -7.986 -30.132 -27.573 1.00 44.41 93 GLN A N 1
ATOM 761 C CA . GLN A 1 93 ? -9.096 -31.014 -27.893 1.00 44.41 93 GLN A CA 1
ATOM 762 C C . GLN A 1 93 ? -10.124 -30.151 -28.623 1.00 44.41 93 GLN A C 1
ATOM 764 O O . GLN A 1 93 ? -10.755 -29.276 -28.031 1.00 44.41 93 GLN A O 1
ATOM 769 N N . SER A 1 94 ? -10.187 -30.305 -29.943 1.00 41.88 94 SER A N 1
ATOM 770 C CA . SER A 1 94 ? -11.207 -29.695 -30.777 1.00 41.88 94 SER A CA 1
ATOM 771 C C . SER A 1 94 ? -12.545 -30.249 -30.311 1.00 41.88 94 SER A C 1
ATOM 773 O O . SER A 1 94 ? -12.810 -31.433 -30.505 1.00 41.88 94 SER A O 1
ATOM 775 N N . MET A 1 95 ? -13.350 -29.407 -29.660 1.00 44.22 95 MET A N 1
ATOM 776 C CA . MET A 1 95 ? -14.775 -29.665 -29.504 1.00 44.22 95 MET A CA 1
ATOM 777 C C . MET A 1 95 ? -15.396 -29.702 -30.901 1.00 44.22 95 MET A C 1
ATOM 779 O O . MET A 1 95 ? -15.554 -28.660 -31.538 1.00 44.22 95 MET A O 1
ATOM 783 N N . LEU A 1 96 ? -15.706 -30.913 -31.350 1.00 40.78 96 LEU A N 1
ATOM 784 C CA . LEU A 1 96 ? -16.846 -31.238 -32.196 1.00 40.78 96 LEU A CA 1
ATOM 785 C C . LEU A 1 96 ? -17.597 -32.368 -31.494 1.00 40.78 96 LEU A C 1
ATOM 787 O O . LEU A 1 96 ? -16.908 -33.300 -31.018 1.00 40.78 96 LEU A O 1
#

Radius of gyration: 22.31 Å; chains: 1; bounding box: 38×50×46 Å

Foldseek 3Di:
DDPVVLVVQCVVCVVVVQNQLSVLVVLVVPDDPPDDPVNSVVVSVVRSVVVCVVVVVVVVVVVVPPVDPDDPVNDDPVPPPPDDPVVPDPDPPDDD

Sequence (96 aa):
MNSVQKETIKLYAKQLRVPTFNNYDKVIRHLSADDGYEQFLIELMKQELAERSVTGQKRRIKAAKFPSMKTLDEFDMTRLENVSEKIACYPRQSML

pLDDT: mean 81.45, std 16.73, range [40.78, 97.12]

Secondary structure (DSSP, 8-state):
--HHHHHHHHHHHHHTT-GGGGGHHHHHHHS-TT--HHHHHHHHHHHHHHHHHHHHHHHHHHHTT-SS---GGG--GGG-TTS-GGGS--------

Organism: Ruminococcus flavefaciens (NCBI:txid1265)